Protein AF-A0A5K1FTS5-F1 (afdb_monomer)

Radius of gyration: 13.13 Å; Cα contacts (8 Å, |Δi|>4): 40; chains: 1; bounding box: 31×19×35 Å

Nearest PDB structures (foldseek):
  6rw0-assembly1_A  TM=9.803E-01  e=9.126E-02  Homo sapiens
  6rvz-assembly1_A  TM=9.802E-01  e=9.787E-02  Homo sapiens

Secondary structure (DSSP, 8-state):
---EEEE----HHHHHHTGGG-TTS-HHHH-HHHHHHHHHHHHHHH--SEEEE-

pLDDT: mean 97.32, std 1.59, range [88.38, 98.56]

Sequence (54 aa):
RFLMVSHNILGDDNAVKHRDLYPNIPSSFLKWNRRLHLICEELRLWQPDIVCLQ

Mean predicted aligned error: 2.18 Å

Organism: NCBI:txid210225

Structure (mmCIF, N/CA/C/O backbone):
data_AF-A0A5K1FTS5-F1
#
_entry.id   AF-A0A5K1FTS5-F1
#
loop_
_atom_site.group_PDB
_atom_site.id
_atom_site.type_symbol
_atom_site.label_atom_id
_atom_site.label_alt_id
_atom_site.label_comp_id
_atom_site.label_asym_id
_atom_site.label_entity_id
_atom_site.label_seq_id
_atom_site.pdbx_PDB_ins_code
_atom_site.Cartn_x
_atom_site.Cartn_y
_atom_site.Cartn_z
_atom_site.occupancy
_atom_site.B_iso_or_equiv
_atom_site.auth_seq_id
_atom_site.auth_comp_id
_atom_site.a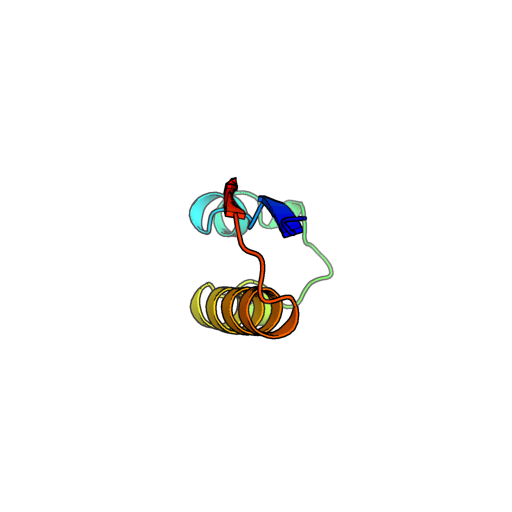uth_asym_id
_atom_site.auth_atom_id
_atom_site.pdbx_PDB_model_num
ATOM 1 N N . ARG A 1 1 ? -15.884 7.875 22.441 1.00 88.38 1 ARG A N 1
ATOM 2 C CA . ARG A 1 1 ? -14.598 8.176 21.763 1.00 88.38 1 ARG A CA 1
ATOM 3 C C . ARG A 1 1 ? -14.388 7.074 20.743 1.00 88.38 1 ARG A C 1
ATOM 5 O O . ARG A 1 1 ? -14.632 5.941 21.121 1.00 88.38 1 ARG A O 1
ATOM 12 N N . PHE A 1 2 ? -14.008 7.403 19.512 1.00 95.62 2 PHE A N 1
ATOM 13 C CA . PHE A 1 2 ? -13.667 6.414 18.488 1.00 95.62 2 PHE A CA 1
ATOM 14 C C . PHE A 1 2 ? -12.292 6.742 17.892 1.00 95.62 2 PHE A C 1
ATOM 16 O O . PHE A 1 2 ? -11.868 7.903 17.929 1.00 95.62 2 PHE A O 1
ATOM 23 N N . LEU A 1 3 ? -11.591 5.726 17.400 1.00 97.62 3 LEU A N 1
ATOM 24 C CA . LEU A 1 3 ? -10.317 5.807 16.702 1.00 97.6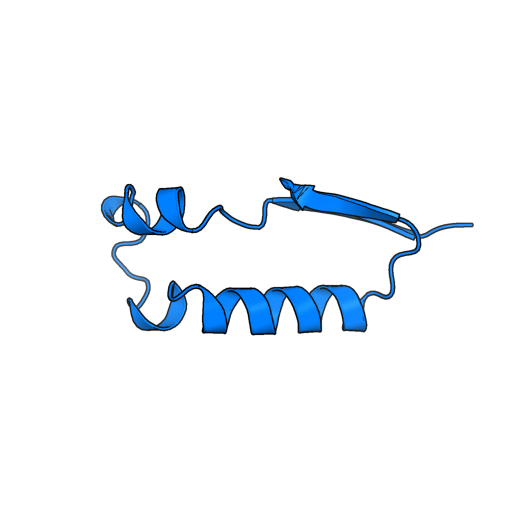2 3 LEU A CA 1
ATOM 25 C C . LEU A 1 3 ? -10.561 5.687 15.198 1.00 97.62 3 LEU A C 1
ATOM 27 O O . LEU A 1 3 ? -11.151 4.717 14.726 1.00 97.62 3 LEU A O 1
ATOM 31 N N . MET A 1 4 ? -10.087 6.677 14.449 1.00 98.00 4 MET A N 1
ATOM 32 C CA . MET A 1 4 ? -10.173 6.700 12.995 1.00 98.00 4 MET A CA 1
ATOM 33 C C . MET A 1 4 ? -8.778 6.622 12.385 1.00 98.00 4 MET A C 1
ATOM 35 O O . MET A 1 4 ? -7.870 7.331 12.819 1.00 98.00 4 MET A O 1
ATOM 39 N N . VAL A 1 5 ? -8.640 5.802 11.347 1.00 98.00 5 VAL A N 1
ATOM 40 C CA . VAL A 1 5 ? -7.430 5.692 10.528 1.00 98.00 5 VAL A CA 1
ATOM 41 C C . VAL A 1 5 ? -7.769 6.068 9.090 1.00 98.00 5 VAL A C 1
ATOM 43 O O . VAL A 1 5 ? -8.713 5.532 8.513 1.00 98.00 5 VAL A O 1
ATOM 46 N N . SER A 1 6 ? -6.984 6.974 8.505 1.00 98.06 6 SER A N 1
ATOM 47 C CA . SER A 1 6 ? -6.993 7.254 7.067 1.00 98.06 6 SER A CA 1
ATOM 48 C C . SER A 1 6 ? -5.625 6.909 6.495 1.00 98.06 6 SER A C 1
ATOM 50 O O . SER A 1 6 ? -4.630 7.500 6.916 1.00 98.06 6 SER A O 1
ATOM 52 N N . HIS A 1 7 ? -5.564 5.954 5.569 1.00 97.88 7 HIS A N 1
ATOM 53 C CA . HIS A 1 7 ? -4.298 5.405 5.093 1.00 97.88 7 HIS A CA 1
ATOM 54 C C . HIS A 1 7 ? -4.335 5.095 3.591 1.00 97.88 7 HIS A C 1
ATOM 56 O O . HIS A 1 7 ? -5.167 4.313 3.132 1.00 97.88 7 HIS A O 1
ATOM 62 N N . ASN A 1 8 ? -3.404 5.681 2.833 1.00 98.06 8 ASN A N 1
ATOM 63 C CA . ASN A 1 8 ? -3.182 5.317 1.437 1.00 98.06 8 ASN A CA 1
ATOM 64 C C . ASN A 1 8 ? -2.300 4.065 1.386 1.00 98.06 8 ASN A C 1
ATOM 66 O O . ASN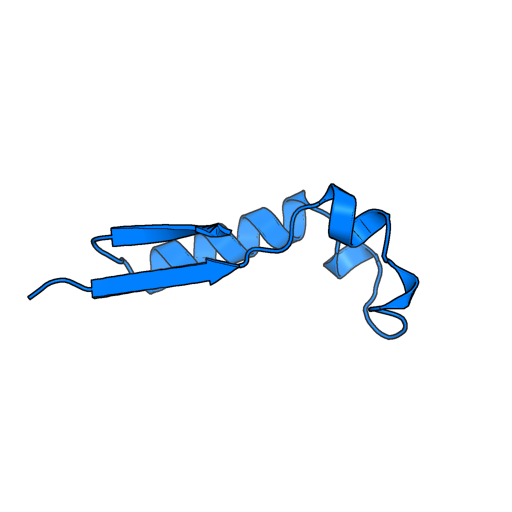 A 1 8 ? -1.133 4.116 1.776 1.00 98.06 8 ASN A O 1
ATOM 70 N N . ILE A 1 9 ? -2.856 2.954 0.908 1.00 98.06 9 ILE A N 1
ATOM 71 C CA . ILE A 1 9 ? -2.215 1.632 0.964 1.00 98.06 9 ILE A CA 1
ATOM 72 C C . ILE A 1 9 ? -1.370 1.309 -0.270 1.00 98.06 9 ILE A C 1
ATOM 74 O O . ILE A 1 9 ? -0.831 0.202 -0.375 1.00 98.06 9 ILE A O 1
ATOM 78 N N . LEU A 1 10 ? -1.240 2.266 -1.195 1.00 97.88 10 LEU A N 1
ATOM 79 C CA . LEU A 1 10 ? -0.550 2.131 -2.474 1.00 97.88 10 LEU A CA 1
ATOM 80 C C . LEU A 1 10 ? -1.120 0.975 -3.320 1.00 97.88 10 LEU A C 1
ATOM 82 O O . LEU A 1 10 ? -0.725 -0.188 -3.182 1.00 97.88 10 LEU A O 1
ATOM 86 N N . GLY A 1 11 ? -2.023 1.303 -4.247 1.00 97.81 11 GLY A N 1
ATOM 87 C CA . GLY A 1 11 ? -2.579 0.336 -5.200 1.00 97.81 11 GLY A CA 1
ATOM 88 C C . GLY A 1 11 ? -1.492 -0.453 -5.942 1.00 97.81 11 GLY A C 1
ATOM 89 O O . GLY A 1 11 ? -0.466 0.105 -6.336 1.00 97.81 11 GLY A O 1
ATOM 90 N N . ASP A 1 12 ? -1.699 -1.760 -6.113 1.00 97.56 12 ASP A N 1
ATOM 91 C CA . ASP A 1 12 ? -0.663 -2.652 -6.649 1.00 97.56 12 ASP A CA 1
ATOM 92 C C . ASP A 1 12 ? -0.265 -2.317 -8.088 1.00 97.56 12 ASP A C 1
ATOM 94 O O . ASP A 1 12 ? 0.925 -2.244 -8.394 1.00 97.56 12 ASP A O 1
ATOM 98 N N . ASP A 1 13 ? -1.239 -1.958 -8.924 1.00 98.00 13 ASP A N 1
ATOM 99 C CA . ASP A 1 13 ? -0.979 -1.489 -10.286 1.00 98.00 13 ASP A CA 1
ATOM 100 C C . ASP A 1 13 ? -0.074 -0.252 -10.302 1.00 98.00 13 ASP A C 1
ATOM 102 O O . ASP A 1 13 ? 0.838 -0.166 -11.122 1.00 98.00 13 ASP A O 1
ATOM 106 N N . ASN A 1 14 ? -0.261 0.686 -9.365 1.00 97.69 14 ASN A N 1
ATOM 107 C CA . ASN A 1 14 ? 0.591 1.871 -9.262 1.00 97.69 14 ASN A CA 1
ATOM 108 C C . ASN A 1 14 ? 2.004 1.509 -8.792 1.00 97.69 14 ASN A C 1
ATOM 110 O O . ASN A 1 14 ? 2.973 2.047 -9.323 1.00 97.69 14 ASN A O 1
ATOM 114 N N . ALA A 1 15 ? 2.136 0.579 -7.843 1.00 96.94 15 ALA A N 1
ATOM 115 C CA . ALA A 1 15 ? 3.439 0.108 -7.372 1.00 96.94 15 ALA A CA 1
ATOM 116 C C . ALA A 1 15 ? 4.247 -0.584 -8.485 1.00 96.94 15 ALA A C 1
ATOM 118 O O . ALA A 1 15 ? 5.471 -0.441 -8.542 1.00 96.94 15 ALA A O 1
ATOM 119 N N . VAL A 1 16 ? 3.568 -1.320 -9.372 1.00 95.19 16 VAL A N 1
ATOM 120 C CA . VAL A 1 16 ? 4.182 -1.984 -10.531 1.00 95.19 16 VAL A CA 1
ATOM 121 C C . VAL A 1 16 ? 4.493 -0.978 -11.641 1.00 95.19 16 VAL A C 1
ATOM 123 O O . VAL A 1 16 ? 5.613 -0.962 -12.153 1.00 95.19 16 VAL A O 1
ATOM 126 N N . LYS A 1 17 ? 3.528 -0.124 -12.000 1.00 97.75 17 LYS A N 1
ATOM 127 C CA . LYS A 1 17 ? 3.643 0.838 -13.107 1.00 97.75 17 LYS A CA 1
ATOM 128 C C . LYS A 1 17 ? 4.683 1.923 -12.843 1.00 97.75 17 LYS A C 1
ATOM 130 O O . LYS A 1 17 ? 5.363 2.337 -13.775 1.00 97.75 17 LYS A O 1
ATOM 135 N N . HIS A 1 18 ? 4.810 2.358 -11.592 1.00 97.12 18 HIS A N 1
ATOM 136 C CA . HIS A 1 18 ? 5.700 3.443 -11.177 1.00 97.12 18 HIS A CA 1
ATOM 137 C C . HIS A 1 18 ? 6.888 2.928 -10.355 1.00 97.12 18 HIS A C 1
ATOM 139 O O . HIS A 1 18 ? 7.270 3.495 -9.329 1.00 97.12 18 HIS A O 1
ATOM 145 N N . ARG A 1 19 ? 7.467 1.797 -10.779 1.00 94.88 19 ARG A N 1
ATOM 146 C CA . ARG A 1 19 ? 8.598 1.152 -10.095 1.00 94.88 19 ARG A CA 1
ATOM 147 C C . ARG A 1 19 ? 9.840 2.047 -10.016 1.00 94.88 19 ARG A C 1
ATOM 149 O O . ARG A 1 19 ? 10.639 1.901 -9.090 1.00 94.88 19 ARG A O 1
ATOM 156 N N . ASP A 1 20 ? 9.976 2.969 -10.959 1.00 97.19 20 ASP A N 1
ATOM 157 C CA . ASP A 1 20 ? 10.997 4.012 -11.019 1.00 97.19 20 ASP A CA 1
ATOM 158 C C . ASP A 1 20 ? 10.978 4.950 -9.803 1.00 97.19 20 ASP A C 1
ATOM 160 O O . ASP A 1 20 ? 12.034 5.436 -9.405 1.00 97.19 20 ASP A O 1
ATOM 164 N N . LEU A 1 21 ? 9.826 5.124 -9.144 1.00 97.62 21 LEU A N 1
ATOM 165 C CA . LEU A 1 21 ? 9.717 5.902 -7.904 1.00 97.62 21 LEU A CA 1
ATOM 166 C C . LEU A 1 21 ? 10.331 5.190 -6.686 1.00 97.62 21 LEU A C 1
ATOM 168 O O . LEU A 1 21 ? 10.520 5.804 -5.637 1.00 97.62 21 LEU A O 1
ATOM 172 N N . TYR A 1 22 ? 10.666 3.900 -6.808 1.00 96.88 22 TYR A N 1
ATOM 173 C CA . TYR A 1 22 ? 11.161 3.061 -5.712 1.00 96.88 22 TYR A CA 1
ATOM 174 C C . TYR A 1 22 ? 12.503 2.374 -6.041 1.00 96.88 22 TYR A C 1
ATOM 176 O O . TYR A 1 22 ? 12.621 1.154 -5.856 1.00 96.88 22 TYR A O 1
ATOM 184 N N . PRO A 1 23 ? 13.539 3.111 -6.496 1.00 96.25 23 PRO A N 1
ATOM 185 C CA . PRO A 1 23 ? 14.750 2.516 -7.069 1.00 96.25 23 PRO A CA 1
ATOM 186 C C . PRO A 1 23 ? 15.568 1.717 -6.046 1.00 96.25 23 PRO A C 1
ATOM 188 O O . PRO A 1 23 ? 16.169 0.702 -6.383 1.00 96.25 23 PRO A O 1
ATOM 191 N N . ASN A 1 24 ? 15.533 2.130 -4.776 1.00 97.50 24 ASN A N 1
ATOM 192 C CA . ASN A 1 24 ? 16.320 1.528 -3.695 1.00 97.50 24 ASN A CA 1
ATOM 193 C C . ASN A 1 24 ? 15.539 0.494 -2.871 1.00 97.50 24 ASN A C 1
ATOM 195 O O . ASN A 1 24 ? 16.067 -0.069 -1.915 1.00 97.50 24 ASN A O 1
ATOM 199 N N . ILE A 1 25 ? 14.270 0.248 -3.206 1.00 97.06 25 ILE A N 1
ATOM 200 C CA . ILE A 1 25 ? 13.433 -0.709 -2.479 1.00 97.06 25 ILE A CA 1
ATOM 201 C C . ILE A 1 25 ? 13.535 -2.065 -3.174 1.00 97.06 25 ILE A C 1
ATOM 203 O O . ILE A 1 25 ? 13.202 -2.132 -4.358 1.00 97.06 25 ILE A O 1
ATOM 207 N N . PRO A 1 26 ? 13.926 -3.161 -2.500 1.00 96.69 26 PRO A N 1
ATOM 208 C CA . PRO A 1 26 ? 13.931 -4.489 -3.112 1.00 96.69 26 PRO A CA 1
ATOM 209 C C . PRO A 1 26 ? 12.552 -4.865 -3.673 1.00 96.69 26 PRO A C 1
ATOM 211 O O . PRO A 1 26 ? 11.526 -4.615 -3.044 1.00 96.69 26 PRO A O 1
ATOM 214 N N . SER A 1 27 ? 12.496 -5.505 -4.844 1.00 93.19 27 SER A N 1
ATOM 215 C CA . SER A 1 27 ? 11.216 -5.847 -5.497 1.00 93.19 27 SER A CA 1
ATOM 216 C C . SER A 1 27 ? 10.345 -6.780 -4.652 1.00 93.19 27 SER A C 1
ATOM 218 O O . SER A 1 27 ? 9.120 -6.692 -4.684 1.00 93.19 27 SER A O 1
ATOM 220 N N . SER A 1 28 ? 10.969 -7.629 -3.830 1.00 95.75 28 SER A N 1
ATOM 221 C CA . SER A 1 28 ? 10.282 -8.483 -2.859 1.00 95.75 28 SER A CA 1
ATOM 222 C C . SER A 1 28 ? 9.454 -7.691 -1.845 1.00 95.75 28 SER A C 1
ATOM 224 O O . SER A 1 28 ? 8.445 -8.211 -1.374 1.00 95.75 28 SER A O 1
ATOM 226 N N . PHE A 1 29 ? 9.831 -6.444 -1.543 1.00 97.00 29 PHE A N 1
ATOM 227 C CA . PHE A 1 29 ? 9.126 -5.590 -0.589 1.00 97.00 29 PHE A CA 1
ATOM 228 C C . PHE A 1 29 ? 7.860 -4.973 -1.184 1.00 97.00 29 PHE A C 1
ATOM 230 O O . PHE A 1 29 ? 6.918 -4.732 -0.432 1.00 97.00 29 PHE A O 1
ATOM 237 N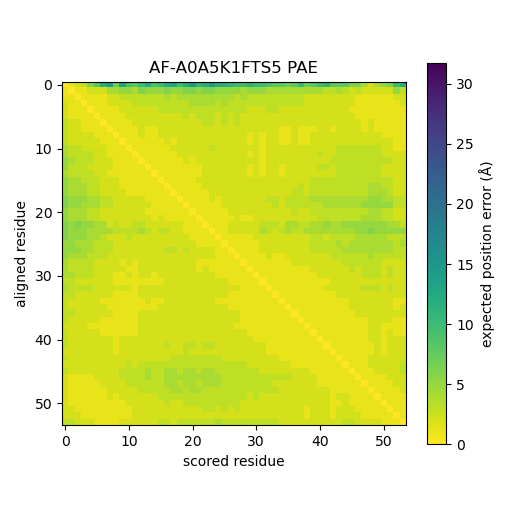 N . LEU A 1 30 ? 7.822 -4.776 -2.508 1.00 96.94 30 LEU A N 1
ATOM 238 C CA . LEU A 1 30 ? 6.661 -4.230 -3.215 1.00 96.94 30 LEU A CA 1
ATOM 239 C C . LEU A 1 30 ? 5.616 -5.279 -3.608 1.00 96.94 30 LEU A C 1
ATOM 241 O O . LEU A 1 30 ? 4.496 -4.898 -3.937 1.00 96.94 30 LEU A O 1
ATOM 245 N N . LYS A 1 31 ? 5.942 -6.579 -3.544 1.00 97.06 31 LYS A N 1
ATOM 246 C CA . LYS A 1 31 ? 4.990 -7.657 -3.857 1.00 97.06 31 LYS A CA 1
ATOM 247 C C . LYS A 1 31 ? 3.695 -7.501 -3.057 1.00 97.06 31 LYS A C 1
ATOM 249 O O . LYS A 1 31 ? 3.748 -7.487 -1.824 1.00 97.06 31 LYS A O 1
ATOM 254 N N . TRP A 1 32 ? 2.555 -7.493 -3.750 1.00 97.88 32 TRP A N 1
ATOM 255 C CA . TRP A 1 32 ? 1.228 -7.325 -3.155 1.00 97.88 32 TRP A CA 1
ATOM 256 C C . TRP A 1 32 ? 1.005 -8.158 -1.896 1.00 97.88 32 TRP A C 1
ATOM 258 O O . TRP A 1 32 ? 0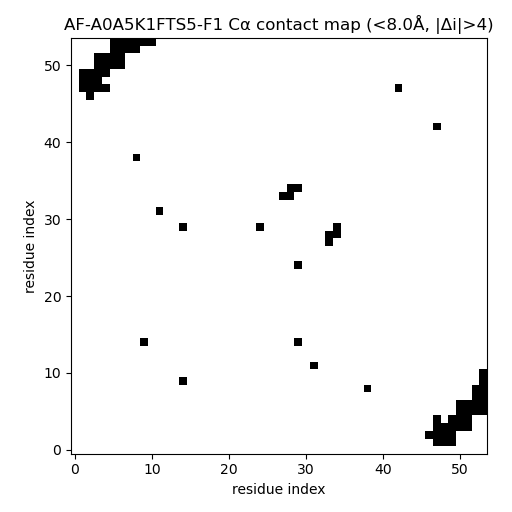.769 -7.600 -0.834 1.00 97.88 32 TRP A O 1
ATOM 268 N N . ASN A 1 33 ? 1.173 -9.481 -1.979 1.00 98.06 33 ASN A N 1
ATOM 269 C CA . ASN A 1 33 ? 0.887 -10.383 -0.857 1.00 98.06 33 ASN A CA 1
ATOM 270 C C . ASN A 1 33 ? 1.693 -10.042 0.404 1.00 98.06 33 ASN A C 1
ATOM 272 O O . ASN A 1 33 ? 1.187 -10.171 1.516 1.00 98.06 33 ASN A O 1
ATOM 276 N N . ARG A 1 34 ? 2.938 -9.572 0.242 1.00 97.81 34 ARG A N 1
ATOM 277 C CA . ARG A 1 34 ? 3.763 -9.132 1.371 1.00 97.81 34 ARG A CA 1
ATOM 278 C C . ARG A 1 34 ? 3.225 -7.829 1.959 1.00 97.81 34 ARG A C 1
ATOM 280 O O . ARG A 1 34 ? 3.133 -7.719 3.177 1.00 97.81 34 ARG A O 1
ATOM 287 N N . ARG A 1 35 ? 2.893 -6.845 1.115 1.00 98.19 35 ARG A N 1
ATOM 288 C CA . ARG A 1 35 ? 2.351 -5.553 1.568 1.00 98.19 35 ARG A CA 1
ATOM 289 C C . ARG A 1 35 ? 0.991 -5.726 2.236 1.00 98.19 35 ARG A C 1
ATOM 291 O O . ARG A 1 35 ? 0.811 -5.227 3.336 1.00 98.19 35 ARG A O 1
ATOM 298 N N . LEU A 1 36 ? 0.090 -6.494 1.624 1.00 98.31 36 LEU A N 1
ATOM 299 C CA . LEU A 1 36 ? -1.231 -6.811 2.159 1.00 98.31 36 LEU A CA 1
ATOM 300 C C . LEU A 1 36 ? -1.139 -7.443 3.551 1.00 98.31 36 LEU A C 1
ATOM 302 O O . LEU A 1 36 ? -1.835 -7.003 4.459 1.00 98.31 36 LEU A O 1
ATOM 306 N N . HIS A 1 37 ? -0.246 -8.423 3.738 1.00 98.44 37 HIS A N 1
ATOM 307 C CA . HIS A 1 37 ? -0.010 -9.015 5.055 1.00 98.44 37 HIS A CA 1
ATOM 308 C C . HIS A 1 37 ? 0.351 -7.945 6.097 1.00 98.44 37 HIS A C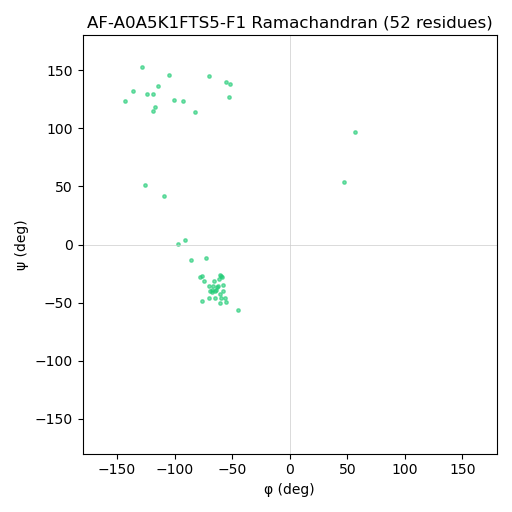 1
ATOM 310 O O . HIS A 1 37 ? -0.280 -7.886 7.146 1.00 98.44 37 HIS A O 1
ATOM 316 N N . LEU A 1 38 ? 1.300 -7.057 5.784 1.00 98.44 38 LEU A N 1
ATOM 317 C CA . LEU A 1 38 ? 1.740 -6.001 6.702 1.00 98.44 38 LEU A CA 1
ATOM 318 C C . LEU A 1 38 ? 0.661 -4.940 6.972 1.00 98.44 38 LEU A C 1
ATOM 320 O O . LEU A 1 38 ? 0.506 -4.534 8.117 1.00 98.44 38 LEU A O 1
ATOM 324 N N . ILE A 1 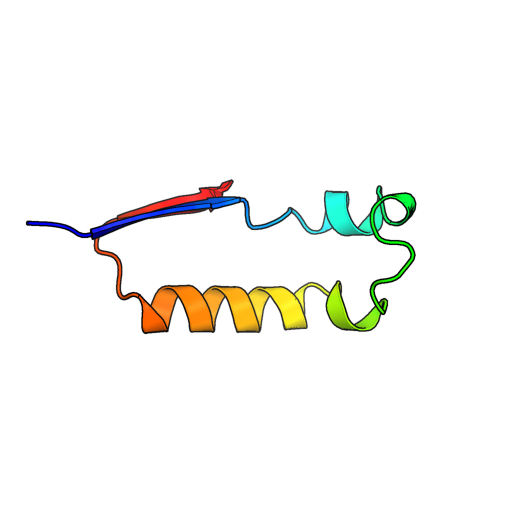39 ? -0.111 -4.537 5.958 1.00 98.31 39 ILE A N 1
ATOM 325 C CA . ILE A 1 39 ? -1.243 -3.607 6.118 1.00 98.31 39 ILE A CA 1
ATOM 326 C C . ILE A 1 39 ? -2.291 -4.211 7.066 1.00 98.31 39 ILE A C 1
ATOM 328 O O . ILE A 1 39 ? -2.806 -3.534 7.954 1.00 98.31 39 ILE A O 1
ATOM 332 N N . CYS A 1 40 ? -2.596 -5.505 6.922 1.00 98.25 40 CYS A N 1
ATOM 333 C CA . CYS A 1 40 ? -3.512 -6.197 7.826 1.00 98.25 40 CYS A CA 1
ATOM 334 C C . CYS A 1 40 ? -2.968 -6.296 9.260 1.00 98.25 40 CYS A C 1
ATOM 336 O O . CYS A 1 40 ? -3.744 -6.135 10.202 1.00 98.25 40 CYS A O 1
ATOM 338 N N . GLU A 1 41 ? -1.670 -6.564 9.439 1.00 98.44 41 GLU A N 1
ATOM 339 C CA . GLU A 1 41 ? -1.031 -6.533 10.764 1.00 98.44 41 GLU A CA 1
ATOM 340 C C . GLU A 1 41 ? -1.145 -5.138 11.400 1.00 98.44 41 GLU A C 1
ATOM 342 O O . GLU A 1 41 ? -1.549 -5.027 12.554 1.00 98.44 41 GLU A O 1
ATOM 347 N N . GLU A 1 42 ? -0.860 -4.074 10.645 1.00 97.75 42 GLU A N 1
ATOM 348 C CA . GLU A 1 42 ? -0.936 -2.685 11.112 1.00 97.75 42 GLU A CA 1
ATOM 349 C C . GLU A 1 42 ? -2.352 -2.304 11.570 1.00 97.75 42 GLU A C 1
ATOM 351 O O . GLU A 1 42 ? -2.538 -1.850 12.702 1.00 97.75 42 GLU A O 1
ATOM 356 N N . LEU A 1 43 ? -3.373 -2.573 10.746 1.00 97.88 43 LEU A N 1
ATOM 357 C CA . LEU A 1 43 ? -4.768 -2.302 11.112 1.00 97.88 43 LEU A CA 1
ATOM 358 C C . LEU A 1 43 ? -5.211 -3.119 12.336 1.00 97.88 43 LEU A C 1
ATOM 360 O O . LEU A 1 43 ? -5.958 -2.611 13.174 1.00 97.88 43 LEU A O 1
ATOM 364 N N . ARG A 1 44 ? -4.732 -4.362 12.484 1.00 98.00 44 ARG A N 1
ATOM 365 C CA . ARG A 1 44 ? -5.039 -5.194 13.656 1.00 98.00 44 ARG A CA 1
ATOM 366 C C . ARG A 1 44 ? -4.368 -4.681 14.925 1.00 98.00 44 ARG A C 1
ATOM 368 O O . ARG A 1 44 ? -4.967 -4.776 15.989 1.00 98.00 44 ARG A O 1
ATOM 375 N N . LEU A 1 45 ? -3.152 -4.148 14.828 1.00 97.94 45 LEU A N 1
ATOM 376 C CA . LEU A 1 45 ? -2.439 -3.571 15.969 1.00 97.94 45 LEU A CA 1
ATOM 377 C C . LEU A 1 45 ? -3.120 -2.297 16.470 1.00 97.94 45 LEU A C 1
ATOM 379 O O . LEU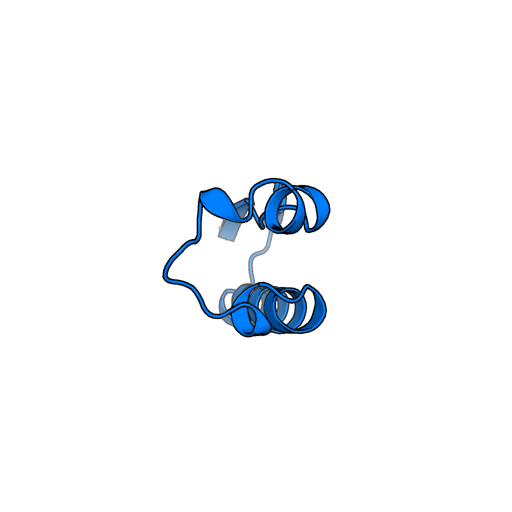 A 1 45 ? -3.233 -2.099 17.678 1.00 97.94 45 LEU A O 1
ATOM 383 N N . TRP A 1 46 ? -3.589 -1.446 15.558 1.00 96.81 46 TRP A N 1
ATOM 384 C CA . TRP A 1 46 ? -4.256 -0.197 15.925 1.00 96.81 46 TRP A CA 1
ATOM 385 C C . TRP A 1 46 ? -5.686 -0.388 16.426 1.00 96.81 46 TRP A C 1
ATOM 387 O O . TRP A 1 46 ? -6.141 0.432 17.216 1.00 96.81 46 TRP A O 1
ATOM 397 N N . GLN A 1 47 ? -6.378 -1.450 15.997 1.00 97.75 47 GLN A N 1
ATOM 398 C CA . GLN A 1 47 ? -7.791 -1.706 16.317 1.00 97.75 47 GLN A CA 1
ATOM 399 C C . GLN A 1 47 ? -8.685 -0.459 16.120 1.00 97.75 47 GLN A C 1
ATOM 401 O O . GLN A 1 47 ? -9.358 -0.029 17.059 1.00 97.75 47 GLN A O 1
ATOM 406 N N . PRO A 1 48 ? -8.670 0.176 14.931 1.00 97.94 48 PRO A N 1
ATOM 407 C CA . PRO A 1 48 ? -9.488 1.354 14.675 1.00 97.94 48 PRO A CA 1
ATOM 408 C C . PRO A 1 48 ? -10.976 1.000 14.598 1.00 97.94 48 PRO A C 1
ATOM 410 O O . PRO A 1 48 ? -11.354 -0.028 14.040 1.00 97.94 48 PRO A O 1
ATOM 413 N N . ASP A 1 49 ? -11.824 1.904 15.084 1.00 98.56 49 ASP A N 1
ATOM 414 C CA . ASP A 1 49 ? -13.279 1.797 14.949 1.00 98.56 49 ASP A CA 1
ATOM 415 C C . ASP A 1 49 ? -13.735 2.127 13.516 1.00 98.56 49 ASP A C 1
ATOM 417 O O . ASP A 1 49 ? -14.743 1.608 13.038 1.00 98.56 49 ASP A O 1
ATOM 421 N N . ILE A 1 50 ? -13.004 3.015 12.828 1.00 98.44 50 ILE A N 1
ATOM 422 C CA . ILE A 1 50 ? -13.299 3.464 11.461 1.00 98.44 50 ILE A CA 1
ATOM 423 C C . ILE A 1 50 ? -12.010 3.487 10.637 1.00 98.44 50 ILE A C 1
ATOM 425 O O . ILE A 1 50 ? -11.003 4.066 11.052 1.00 98.44 50 ILE A O 1
ATOM 429 N N . 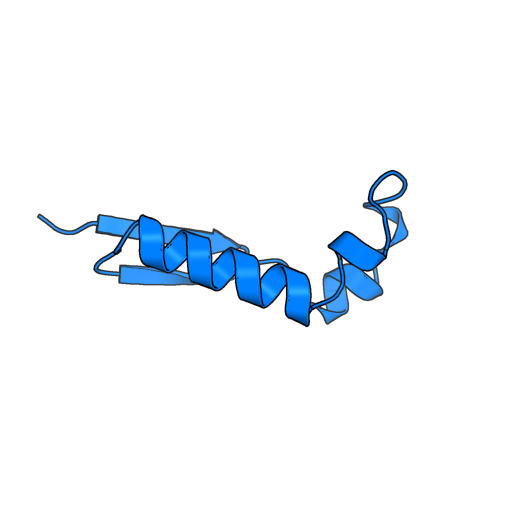VAL A 1 51 ? -12.061 2.915 9.433 1.00 98.31 51 VAL A N 1
ATOM 430 C CA . VAL A 1 51 ? -10.941 2.889 8.485 1.00 98.31 51 VAL A CA 1
ATOM 431 C C . VAL A 1 51 ? -11.363 3.501 7.153 1.00 98.31 51 VAL A C 1
ATOM 433 O O . VAL A 1 51 ? -12.369 3.102 6.570 1.00 98.31 51 VAL A O 1
ATOM 436 N N . CYS A 1 52 ? -10.564 4.439 6.647 1.00 98.50 52 CYS A N 1
ATOM 437 C CA . CYS A 1 52 ? -10.682 4.998 5.303 1.00 98.50 52 CYS A CA 1
ATOM 438 C C . CYS A 1 52 ? -9.403 4.706 4.516 1.00 98.50 52 CYS A C 1
ATOM 440 O O . CYS A 1 52 ? -8.333 5.202 4.867 1.00 98.50 52 CYS A O 1
ATOM 442 N N . LEU A 1 53 ? -9.513 3.908 3.456 1.00 98.25 53 LEU A N 1
ATOM 443 C CA . LEU A 1 53 ? -8.375 3.530 2.617 1.00 98.25 53 LEU A CA 1
ATOM 444 C C . LEU A 1 53 ? -8.399 4.283 1.287 1.00 98.25 53 LEU A C 1
ATOM 446 O O . LEU A 1 53 ? -9.477 4.554 0.751 1.00 98.25 53 LEU A O 1
ATOM 450 N N . GLN A 1 54 ? -7.209 4.602 0.776 1.00 97.62 54 GLN A N 1
ATOM 451 C CA . GLN A 1 54 ? -6.984 5.131 -0.575 1.00 97.62 54 GLN A CA 1
ATOM 452 C C . GLN A 1 54 ? -5.995 4.262 -1.349 1.00 97.62 54 GLN A C 1
ATOM 454 O O . GLN A 1 54 ? -5.048 3.738 -0.715 1.00 97.62 54 GLN A O 1
#

InterPro domains:
  IPR036691 Endonuclease/exonuclease/phosphatase superfamily [G3DSA:3.60.10.10] (1-54)
  IPR036691 Endonuclease/exonuclease/phosphatase superfamily [SSF56219] (2-54)
  IPR050410 CCR4/nocturin mRNA turnover and transcription [PTHR12121] (2-54)

Foldseek 3Di:
DFFEDEEELQDLCRCVVVVVVVVPDPPVCSDPVNSVVVVVVVCVVVVGPYYHYD

Solvent-accessible surface area (backbone atoms only — not comparable to full-atom values): 3424 Å² total; per-residue (Å²): 140,83,46,75,44,78,47,73,73,65,58,62,68,55,56,62,75,47,41,79,84,44,79,88,54,60,70,76,66,69,37,56,74,57,42,52,52,51,55,53,52,51,52,62,73,66,62,54,78,40,81,46,79,82